Protein AF-A0A0K3B1D4-F1 (afdb_monomer)

Mean predicted aligned error: 7.02 Å

Radius of gyration: 18.58 Å; Cα contacts (8 Å, |Δi|>4): 122; chains: 1; bounding box: 44×36×49 Å

Solvent-accessible surface area (backbone atoms only — not comparable to full-atom values): 9638 Å² total; per-residue (Å²): 133,93,48,69,59,58,52,16,60,76,68,74,45,61,50,68,54,55,41,68,77,38,60,49,76,65,48,42,50,53,52,51,51,46,62,66,61,44,79,72,84,82,57,73,97,58,68,62,86,71,55,67,65,56,17,35,46,52,46,45,51,49,44,48,65,69,54,52,69,75,24,68,67,49,54,50,48,76,72,63,54,87,86,46,70,70,57,52,49,46,49,52,55,32,44,55,55,48,24,56,50,52,33,50,47,54,68,48,70,86,52,67,77,66,37,68,60,53,43,52,54,39,37,54,49,50,52,49,51,54,52,48,49,39,31,36,79,72,63,66,76,35,52,71,67,55,43,45,51,53,52,33,54,49,52,47,44,42,62,73,59,44,46,59,56,60,73,74,106

pLDDT: mean 83.75, std 11.16, range [52.75, 97.88]

Foldseek 3Di:
DDDLCNVCVVVVHDSVVCCVVQVDPVSVVLVVLLVLLADDPPDDPDQPPDDLLVLLLVVLVCCCVPPLVPCPVVLCVVVPPPPDPSSVVSNVVRLLVVLCVVCVSSVNNPVPQPVVVSSVLSSVLVVVLSVLSCCDPPVVVDDPVRSSVVSSVVVCCCVPPVVVVVSVD

Sequence (169 aa):
MVSTTDIAQEAGVARGLINHYFGTKRDLYLEVVRRMVTIPSSAPQALPPGTLEERIDASVSWFLDRVLRHSKTWLVAVGGVGHDADVERILAEADEHAADRVLEFVGLTEVHEHREQLRAMVRAYAAMVKAAGREWVMGNHLSRDQVHLLLSHTLLTLVRDTFPQVRAR

Nearest PDB structures (foldseek):
  6o6o-assembly1_B  TM=6.755E-01  e=5.725E-03  Mycobacterium tuberculosis
  5aqc-assembly1_B  TM=6.730E-01  e=1.088E-02  Mycobacterium tuberculosis H37Rv
  6ho0-assembly1_A-2  TM=6.581E-01  e=7.853E-02  Mycobacterium tuberculosis H37Rv
  3bqy-assembly1_A-2  TM=5.657E-01  e=4.651E-01  Streptomyces coelicolor A3(2)
  7sss-assembly1_D  TM=5.690E-01  e=5.394E-01  Homo sapiens

Structure (mmCIF, N/CA/C/O backbone):
data_AF-A0A0K3B1D4-F1
#
_entry.id   AF-A0A0K3B1D4-F1
#
loop_
_atom_site.group_PDB
_atom_site.id
_atom_site.type_symbol
_atom_site.label_atom_id
_atom_site.label_alt_id
_atom_site.label_comp_id
_atom_site.label_asym_id
_atom_site.label_entity_id
_atom_site.label_seq_id
_atom_site.pdbx_PDB_ins_code
_atom_site.Cartn_x
_atom_site.Cartn_y
_atom_site.Cartn_z
_atom_site.occupancy
_atom_site.B_iso_or_equiv
_atom_site.auth_seq_id
_atom_site.auth_comp_id
_atom_site.auth_asym_id
_atom_site.auth_atom_id
_atom_site.pdbx_PDB_model_num
ATOM 1 N N . MET A 1 1 ? 9.221 8.382 -28.973 1.00 55.91 1 MET A N 1
ATOM 2 C CA . MET A 1 1 ? 9.118 6.935 -28.678 1.00 55.91 1 MET A CA 1
ATOM 3 C C . MET A 1 1 ? 10.529 6.451 -28.392 1.00 55.91 1 MET A C 1
ATOM 5 O O . MET A 1 1 ? 11.368 6.641 -29.254 1.00 55.91 1 MET A O 1
ATOM 9 N N . VAL A 1 2 ? 10.810 5.922 -27.200 1.00 75.06 2 VAL A N 1
ATOM 10 C CA . VAL A 1 2 ? 12.178 5.521 -26.815 1.00 75.06 2 VAL A CA 1
ATOM 11 C C . VAL A 1 2 ? 12.528 4.172 -27.466 1.00 75.06 2 VAL A C 1
ATOM 13 O O . VAL A 1 2 ? 11.714 3.237 -27.425 1.00 75.06 2 VAL A O 1
ATOM 16 N N . SER A 1 3 ? 13.692 4.067 -28.116 1.00 82.19 3 SER A N 1
ATOM 17 C CA . SER A 1 3 ? 14.212 2.839 -28.739 1.00 82.19 3 SER A CA 1
ATOM 18 C C . SER A 1 3 ? 15.176 2.088 -27.806 1.00 82.19 3 SER A C 1
ATOM 20 O O . SER A 1 3 ? 15.771 2.680 -26.912 1.00 82.19 3 SER A O 1
ATOM 22 N N . THR A 1 4 ? 15.384 0.778 -28.007 1.00 81.25 4 THR A N 1
ATOM 23 C CA . THR A 1 4 ? 16.407 0.026 -27.242 1.00 81.25 4 THR A CA 1
ATOM 24 C C . THR A 1 4 ? 17.832 0.484 -27.555 1.00 81.25 4 THR A C 1
ATOM 26 O O . THR A 1 4 ? 18.737 0.237 -26.765 1.00 81.25 4 THR A O 1
ATOM 29 N N . THR A 1 5 ? 18.034 1.166 -28.687 1.00 81.94 5 THR A N 1
ATOM 30 C CA . THR A 1 5 ? 19.318 1.792 -29.033 1.00 81.94 5 THR A CA 1
ATOM 31 C C . THR A 1 5 ? 19.538 3.038 -28.185 1.00 81.94 5 THR A C 1
ATOM 33 O O . THR A 1 5 ? 20.611 3.185 -27.616 1.00 81.94 5 THR A O 1
ATOM 36 N N . ASP A 1 6 ? 18.502 3.865 -28.023 1.00 85.00 6 ASP A N 1
ATOM 37 C CA . ASP A 1 6 ? 18.548 5.083 -27.203 1.00 85.00 6 ASP A CA 1
ATOM 38 C C . ASP A 1 6 ? 18.819 4.719 -25.737 1.00 85.00 6 ASP A C 1
ATOM 40 O O . ASP A 1 6 ? 19.662 5.327 -25.089 1.00 85.00 6 ASP A O 1
ATOM 44 N N . ILE A 1 7 ? 18.161 3.664 -25.234 1.00 83.31 7 ILE A N 1
ATOM 45 C CA . ILE A 1 7 ? 18.375 3.152 -23.870 1.00 83.31 7 ILE A CA 1
ATOM 46 C C . ILE A 1 7 ? 19.809 2.649 -23.689 1.00 83.31 7 ILE A C 1
ATOM 48 O O . ILE A 1 7 ? 20.427 2.934 -22.670 1.00 83.31 7 ILE A O 1
ATOM 52 N N . ALA A 1 8 ? 20.349 1.904 -24.658 1.00 85.44 8 ALA A N 1
ATOM 53 C CA . ALA A 1 8 ? 21.715 1.392 -24.583 1.00 85.44 8 ALA A CA 1
ATOM 54 C C . ALA A 1 8 ? 22.751 2.528 -24.593 1.00 85.44 8 ALA A C 1
ATOM 56 O O . ALA A 1 8 ? 23.703 2.496 -23.817 1.00 85.44 8 ALA A O 1
ATOM 57 N N . GLN A 1 9 ? 22.528 3.543 -25.432 1.00 87.06 9 GLN A N 1
ATOM 58 C CA . GLN A 1 9 ? 23.372 4.730 -25.512 1.00 87.06 9 GLN A CA 1
ATOM 59 C C . GLN A 1 9 ? 23.362 5.516 -24.196 1.00 87.06 9 GLN A C 1
ATOM 61 O O . GLN A 1 9 ? 24.431 5.834 -23.683 1.00 87.06 9 GLN A O 1
ATOM 66 N N . GLU A 1 10 ? 22.183 5.768 -23.624 1.00 88.88 10 GLU A N 1
ATOM 67 C CA . GLU A 1 10 ? 22.041 6.467 -22.339 1.00 88.88 10 GLU A CA 1
ATOM 68 C C . GLU A 1 10 ? 22.658 5.668 -21.179 1.00 88.88 10 GLU A C 1
ATOM 70 O O . GLU A 1 10 ? 23.305 6.225 -20.298 1.00 88.88 10 GLU A O 1
ATOM 75 N N . ALA A 1 11 ? 22.511 4.341 -21.197 1.00 85.44 11 ALA A N 1
ATOM 76 C CA . ALA A 1 11 ? 23.096 3.452 -20.197 1.00 85.44 11 ALA A CA 1
ATOM 77 C C . ALA A 1 11 ? 24.610 3.215 -20.385 1.00 85.44 11 ALA A C 1
ATOM 79 O O . ALA A 1 11 ? 25.223 2.550 -19.551 1.00 85.44 11 ALA A O 1
ATOM 80 N N . GLY A 1 12 ? 25.218 3.714 -21.469 1.00 87.62 12 GLY A N 1
ATOM 81 C CA . GLY A 1 12 ? 26.637 3.511 -21.772 1.00 87.62 12 GLY A CA 1
ATOM 82 C C . GLY A 1 12 ? 27.009 2.057 -22.086 1.00 87.62 12 GLY A C 1
ATOM 83 O O . GLY A 1 12 ? 28.150 1.652 -21.868 1.00 87.62 12 GLY A O 1
ATOM 84 N N . VAL A 1 13 ? 26.060 1.255 -22.581 1.00 88.88 13 VAL A N 1
ATOM 85 C CA . VAL A 1 13 ? 26.247 -0.176 -22.876 1.00 88.88 13 VAL A CA 1
ATOM 86 C C . VAL A 1 13 ? 26.007 -0.499 -24.350 1.00 88.88 13 VAL A C 1
ATOM 88 O O . VAL A 1 13 ? 25.349 0.232 -25.087 1.00 88.88 13 VAL A O 1
ATOM 91 N N . ALA A 1 14 ? 26.509 -1.650 -24.801 1.00 88.88 14 ALA A N 1
ATOM 92 C CA . ALA A 1 14 ? 26.203 -2.149 -26.137 1.00 88.88 14 ALA A CA 1
ATOM 93 C C . ALA A 1 14 ? 24.722 -2.553 -26.248 1.00 88.88 14 ALA A C 1
ATOM 95 O O . ALA A 1 14 ? 24.184 -3.225 -25.369 1.00 88.88 14 ALA A O 1
ATOM 96 N N . ARG A 1 15 ? 24.073 -2.250 -27.381 1.00 81.88 15 ARG A N 1
ATOM 97 C CA . ARG A 1 15 ? 22.670 -2.637 -27.643 1.00 81.88 15 ARG A CA 1
ATOM 98 C C . ARG A 1 15 ? 22.414 -4.138 -27.470 1.00 81.88 15 ARG A C 1
ATOM 100 O O . ARG A 1 15 ? 21.357 -4.523 -26.977 1.00 81.88 15 ARG A O 1
ATOM 107 N N . GLY A 1 16 ? 23.376 -4.982 -27.855 1.00 85.62 16 GLY A N 1
ATOM 108 C CA . GLY A 1 16 ? 23.278 -6.436 -27.687 1.00 85.62 16 GLY A CA 1
ATOM 109 C C . GLY A 1 16 ? 23.096 -6.865 -26.228 1.00 85.62 16 GLY A C 1
ATOM 110 O O . GLY A 1 16 ? 22.449 -7.874 -25.972 1.00 85.62 16 GLY A O 1
ATOM 111 N N . LEU A 1 17 ? 23.583 -6.061 -25.278 1.00 87.19 17 LEU A N 1
ATOM 112 C CA . LEU A 1 17 ? 23.471 -6.324 -23.849 1.00 87.19 17 LEU A CA 1
ATOM 113 C C . LEU A 1 17 ? 22.032 -6.134 -23.340 1.00 87.19 17 LEU A C 1
ATOM 115 O O . LEU A 1 17 ? 21.563 -6.921 -22.527 1.00 87.19 17 LEU A O 1
ATOM 119 N N . ILE A 1 18 ? 21.292 -5.158 -23.880 1.00 85.19 18 ILE A N 1
ATOM 120 C CA . ILE A 1 18 ? 19.867 -4.974 -23.559 1.00 85.19 18 ILE A CA 1
ATOM 121 C C . ILE A 1 18 ? 19.062 -6.209 -23.978 1.00 85.19 18 ILE A C 1
ATOM 123 O O . ILE A 1 18 ? 18.293 -6.742 -23.184 1.00 85.19 18 ILE A O 1
ATOM 127 N N . ASN A 1 19 ? 19.283 -6.710 -25.197 1.00 84.75 19 ASN A N 1
ATOM 128 C CA . ASN A 1 19 ? 18.612 -7.923 -25.674 1.00 84.75 19 ASN A CA 1
ATOM 129 C C . ASN A 1 19 ? 19.052 -9.173 -24.896 1.00 84.75 19 ASN A C 1
ATOM 131 O O . ASN A 1 19 ? 18.262 -10.095 -24.735 1.00 84.75 19 ASN A O 1
ATOM 135 N N . HIS A 1 20 ? 20.296 -9.215 -24.412 1.00 87.94 20 HIS A N 1
ATOM 136 C CA . HIS A 1 20 ? 20.788 -10.322 -23.594 1.00 87.94 20 HIS A CA 1
ATOM 137 C C . HIS A 1 20 ? 20.082 -10.400 -22.232 1.00 87.94 20 HIS A C 1
ATOM 139 O O . HIS A 1 20 ? 19.684 -11.487 -21.827 1.00 87.94 20 HIS A O 1
ATOM 145 N N . TYR A 1 21 ? 19.902 -9.266 -21.545 1.00 87.19 21 TYR A N 1
ATOM 146 C CA . TYR A 1 21 ? 19.275 -9.239 -20.217 1.00 87.19 21 TYR A CA 1
ATOM 147 C C . TYR A 1 21 ? 17.752 -9.292 -20.254 1.00 87.19 21 TYR A C 1
ATOM 149 O O . TYR A 1 21 ? 17.142 -9.912 -19.389 1.00 87.19 21 TYR A O 1
ATOM 157 N N . PHE A 1 22 ? 17.143 -8.621 -21.227 1.00 88.56 22 PHE A N 1
ATOM 158 C CA . PHE A 1 22 ? 15.697 -8.432 -21.246 1.00 88.56 22 PHE A CA 1
ATOM 159 C C . PHE A 1 22 ? 15.012 -9.200 -22.369 1.00 88.56 22 PHE A C 1
ATOM 161 O O . PHE A 1 22 ? 13.802 -9.305 -22.351 1.00 88.56 22 PHE A O 1
ATOM 168 N N . GLY A 1 23 ? 15.729 -9.749 -23.350 1.00 88.12 23 GLY A N 1
ATOM 169 C CA . GLY A 1 23 ? 15.099 -10.388 -24.503 1.00 88.12 23 GLY A CA 1
ATOM 170 C C . GLY A 1 23 ? 14.484 -9.350 -25.441 1.00 88.12 23 GLY A C 1
ATOM 171 O O . GLY A 1 23 ? 15.180 -8.779 -26.285 1.00 88.12 23 GLY A O 1
ATOM 172 N N . THR A 1 24 ? 13.177 -9.102 -25.320 1.00 88.38 24 THR A N 1
ATOM 173 C CA . THR A 1 24 ? 12.442 -8.191 -26.210 1.00 88.38 24 THR A CA 1
ATOM 174 C C . THR A 1 24 ? 12.208 -6.802 -25.605 1.00 88.38 24 THR A C 1
ATOM 176 O O . THR A 1 24 ? 12.316 -6.569 -24.403 1.00 88.38 24 THR A O 1
ATOM 179 N N . LYS A 1 25 ? 11.811 -5.835 -26.449 1.00 84.38 25 LYS A N 1
ATOM 180 C CA . LYS A 1 25 ? 11.360 -4.512 -25.975 1.00 84.38 25 LYS A CA 1
ATOM 181 C C . LYS A 1 25 ? 10.125 -4.618 -25.066 1.00 84.38 25 LYS A C 1
ATOM 183 O O . LYS A 1 25 ? 9.972 -3.783 -24.178 1.00 84.38 25 LYS A O 1
ATOM 188 N N . ARG A 1 26 ? 9.250 -5.610 -25.298 1.00 88.06 26 ARG A N 1
ATOM 189 C CA . ARG A 1 26 ? 8.068 -5.857 -24.458 1.00 88.06 26 ARG A CA 1
ATOM 190 C C . ARG A 1 26 ? 8.490 -6.333 -23.073 1.00 88.06 26 ARG A C 1
ATOM 192 O O . ARG A 1 26 ? 8.019 -5.777 -22.093 1.00 88.06 26 ARG A O 1
ATOM 199 N N . ASP A 1 27 ? 9.422 -7.271 -22.996 1.00 89.50 27 ASP A N 1
ATOM 200 C CA . ASP A 1 27 ? 9.941 -7.780 -21.723 1.00 89.50 27 ASP A CA 1
ATOM 201 C C . ASP A 1 27 ? 10.643 -6.675 -20.921 1.00 89.50 27 ASP A C 1
ATOM 203 O O . ASP A 1 27 ? 10.355 -6.490 -19.743 1.00 89.50 27 ASP A O 1
ATOM 207 N N . LEU A 1 28 ? 11.467 -5.846 -21.579 1.00 88.25 28 LEU A N 1
ATOM 208 C CA . LEU A 1 28 ? 12.048 -4.652 -20.953 1.00 88.25 28 LEU A CA 1
ATOM 209 C C . LEU A 1 28 ? 10.965 -3.702 -20.415 1.00 88.25 28 LEU A C 1
ATOM 211 O O . LEU A 1 28 ? 11.095 -3.180 -19.310 1.00 88.25 28 LEU A O 1
ATOM 215 N N . TYR A 1 29 ? 9.892 -3.472 -21.176 1.00 85.12 29 TYR A N 1
ATOM 216 C CA . TYR A 1 29 ? 8.759 -2.668 -20.715 1.00 85.12 29 TYR A CA 1
ATOM 217 C C . TYR A 1 29 ? 8.101 -3.276 -19.467 1.00 85.12 29 TYR A C 1
ATOM 219 O O . TYR A 1 29 ? 7.877 -2.554 -18.496 1.00 85.12 29 TYR A O 1
ATOM 227 N N . LEU A 1 30 ? 7.850 -4.587 -19.456 1.00 88.94 30 LEU A N 1
ATOM 228 C CA . LEU A 1 30 ? 7.264 -5.284 -18.310 1.00 88.94 30 LEU A CA 1
ATOM 229 C C . LEU A 1 30 ? 8.177 -5.230 -17.072 1.00 88.94 30 LEU A C 1
ATOM 231 O O . LEU A 1 30 ? 7.680 -4.994 -15.972 1.00 88.94 30 LEU A O 1
ATOM 235 N N . GLU A 1 31 ? 9.500 -5.351 -17.229 1.00 89.75 31 GLU A N 1
ATOM 236 C CA . GLU A 1 31 ? 10.453 -5.179 -16.120 1.00 89.75 31 GLU A C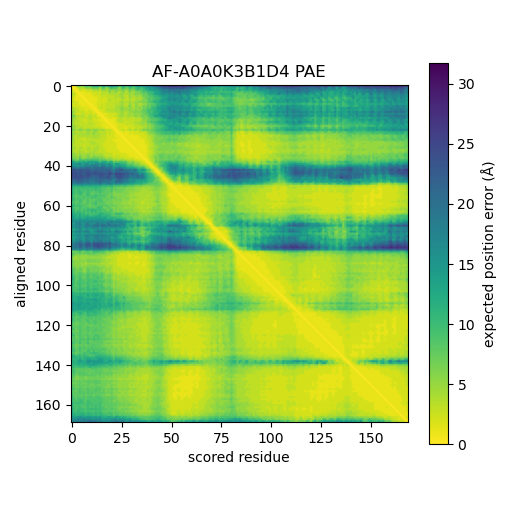A 1
ATOM 237 C C . GLU A 1 31 ? 10.448 -3.753 -15.559 1.00 89.75 31 GLU A C 1
ATOM 239 O O . GLU A 1 31 ? 10.470 -3.558 -14.340 1.00 89.75 31 GLU A O 1
ATOM 244 N N . VAL A 1 32 ? 10.370 -2.740 -16.427 1.00 85.12 32 VAL A N 1
ATOM 245 C CA . VAL A 1 32 ? 10.251 -1.338 -15.999 1.00 85.12 32 VAL A CA 1
ATOM 246 C C . VAL A 1 32 ? 8.959 -1.131 -15.214 1.00 85.12 32 VAL A C 1
ATOM 248 O O . VAL A 1 32 ? 8.996 -0.552 -14.128 1.00 85.12 32 VAL A O 1
ATOM 251 N N . VAL A 1 33 ? 7.830 -1.648 -15.712 1.00 83.25 33 VAL A N 1
ATOM 252 C CA . VAL A 1 33 ? 6.546 -1.588 -15.002 1.00 83.25 33 VAL A CA 1
ATOM 253 C C . VAL A 1 33 ? 6.657 -2.276 -13.644 1.00 83.25 33 VAL A C 1
ATOM 255 O O . VAL A 1 33 ? 6.340 -1.650 -12.632 1.00 83.25 33 VAL A O 1
ATOM 258 N N . ARG A 1 34 ? 7.186 -3.507 -13.583 1.00 87.12 34 ARG A N 1
ATOM 259 C CA . ARG A 1 34 ? 7.378 -4.247 -12.326 1.00 87.12 34 ARG A CA 1
ATOM 260 C C . ARG A 1 34 ? 8.219 -3.455 -11.333 1.00 87.12 34 ARG A C 1
ATOM 262 O O . ARG A 1 34 ? 7.841 -3.330 -10.166 1.00 87.12 34 ARG A O 1
ATOM 269 N N . ARG A 1 35 ? 9.326 -2.863 -11.785 1.00 83.62 35 ARG A N 1
ATOM 270 C CA . ARG A 1 35 ? 10.194 -2.030 -10.945 1.00 83.62 35 ARG A CA 1
ATOM 271 C C . ARG A 1 35 ? 9.478 -0.789 -10.421 1.00 83.62 35 ARG A C 1
ATOM 273 O O . ARG A 1 35 ? 9.717 -0.410 -9.279 1.00 83.62 35 ARG A O 1
ATOM 280 N N . MET A 1 36 ? 8.619 -0.171 -11.230 1.00 77.75 36 MET A N 1
ATOM 281 C CA . MET A 1 36 ? 7.852 1.010 -10.833 1.00 77.75 36 MET A CA 1
ATOM 282 C C . MET A 1 36 ? 6.770 0.693 -9.800 1.00 77.75 36 MET A C 1
ATOM 284 O O . MET A 1 36 ? 6.503 1.534 -8.947 1.00 77.75 36 MET A O 1
ATOM 288 N N . VAL A 1 37 ? 6.133 -0.481 -9.878 1.00 77.19 37 VAL A N 1
ATOM 289 C CA . VAL A 1 37 ? 4.994 -0.826 -9.006 1.00 77.19 37 VAL A CA 1
ATOM 290 C C . VAL A 1 37 ? 5.389 -1.577 -7.738 1.00 77.19 37 VAL A C 1
ATOM 292 O O . VAL A 1 37 ? 4.608 -1.631 -6.792 1.00 77.19 37 VAL A O 1
ATOM 295 N N . THR A 1 38 ? 6.603 -2.122 -7.686 1.00 77.94 38 THR A N 1
ATOM 296 C CA . THR A 1 38 ? 7.108 -2.825 -6.505 1.00 77.94 38 THR A CA 1
ATOM 297 C C . THR A 1 38 ? 7.517 -1.828 -5.424 1.00 77.94 38 THR A C 1
ATOM 299 O O . THR A 1 38 ? 8.431 -1.026 -5.620 1.00 77.94 38 THR A O 1
ATOM 302 N N . ILE A 1 39 ? 6.892 -1.918 -4.247 1.00 70.31 39 ILE A N 1
ATOM 303 C CA . ILE A 1 39 ? 7.272 -1.104 -3.086 1.00 70.31 39 ILE A CA 1
ATOM 304 C C . ILE A 1 39 ? 8.717 -1.459 -2.677 1.00 70.31 39 ILE A C 1
ATOM 306 O O . ILE A 1 39 ? 8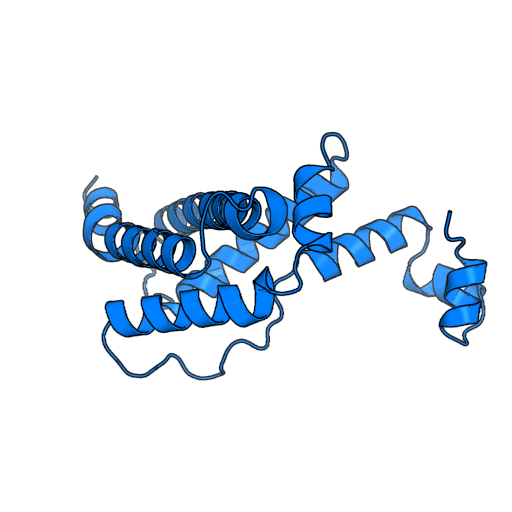.992 -2.627 -2.365 1.00 70.31 39 ILE A O 1
ATOM 310 N N . PRO A 1 40 ? 9.654 -0.488 -2.642 1.00 65.50 40 PRO A N 1
ATOM 311 C CA . PRO A 1 40 ? 11.032 -0.739 -2.234 1.00 65.50 40 PRO A CA 1
ATOM 312 C C . PRO A 1 40 ? 11.102 -1.392 -0.851 1.00 65.50 40 PRO A C 1
ATOM 314 O O . PRO A 1 40 ? 10.382 -1.002 0.065 1.00 65.50 40 PRO A O 1
ATOM 317 N N . SER A 1 41 ? 12.007 -2.357 -0.683 1.00 59.44 41 SER A N 1
ATOM 318 C CA . SER A 1 41 ? 12.282 -3.021 0.602 1.00 59.44 41 SER A CA 1
ATOM 319 C C . SER A 1 41 ? 12.899 -2.106 1.659 1.00 59.44 41 SER A C 1
ATOM 321 O O . SER A 1 41 ? 13.067 -2.528 2.794 1.00 59.44 41 SER A O 1
ATOM 323 N N . SER A 1 42 ? 13.208 -0.850 1.324 1.00 56.41 42 SER A N 1
ATOM 324 C CA . SER A 1 42 ? 13.793 0.148 2.228 1.00 56.41 42 SER A CA 1
ATOM 325 C C . SER A 1 42 ? 12.803 0.702 3.267 1.00 56.41 42 SER A C 1
ATOM 327 O O . SER A 1 42 ? 12.873 1.879 3.625 1.00 56.41 42 SER A O 1
ATOM 329 N N . ALA A 1 43 ? 11.859 -0.126 3.708 1.00 53.50 43 ALA A N 1
ATOM 330 C CA . ALA A 1 43 ? 11.100 0.051 4.933 1.00 53.50 43 ALA A CA 1
ATOM 331 C C . ALA A 1 43 ? 12.053 0.388 6.100 1.00 53.50 43 ALA A C 1
ATOM 333 O O . ALA A 1 43 ? 13.166 -0.150 6.127 1.00 53.50 43 ALA A O 1
ATOM 334 N N . PRO A 1 44 ? 11.688 1.260 7.058 1.00 53.53 44 PRO A N 1
ATOM 335 C CA . PRO A 1 44 ? 12.443 1.365 8.302 1.00 53.53 44 PRO A CA 1
ATOM 336 C C . PRO A 1 44 ? 12.602 -0.035 8.913 1.00 53.53 44 PRO A C 1
ATOM 338 O O . PRO A 1 44 ? 11.617 -0.711 9.181 1.00 53.53 44 PRO A O 1
ATOM 341 N N . GLN A 1 45 ? 13.853 -0.465 9.107 1.00 53.62 45 GLN A N 1
ATOM 342 C CA . GLN A 1 45 ? 14.241 -1.803 9.593 1.00 53.62 45 GLN A CA 1
ATOM 343 C C . GLN A 1 45 ? 13.713 -2.136 11.000 1.00 53.62 45 GLN A C 1
ATOM 345 O O . GLN A 1 45 ? 13.920 -3.241 11.492 1.00 53.62 45 GLN A O 1
ATOM 350 N N . ALA A 1 46 ? 13.045 -1.190 11.656 1.00 56.62 46 ALA A N 1
ATOM 351 C CA . ALA A 1 46 ? 12.392 -1.382 12.931 1.00 56.62 46 ALA A CA 1
ATOM 352 C C . ALA A 1 46 ? 10.964 -0.845 12.839 1.00 56.62 46 ALA A C 1
ATOM 354 O O . ALA A 1 46 ? 10.747 0.304 12.441 1.00 56.62 46 ALA A O 1
ATOM 355 N N . LEU A 1 47 ? 10.006 -1.677 13.250 1.00 61.06 47 LEU A N 1
ATOM 356 C CA . LEU A 1 47 ? 8.670 -1.212 13.594 1.00 61.06 47 LEU A CA 1
ATOM 357 C C . LEU A 1 47 ? 8.813 -0.062 14.596 1.00 61.06 47 LEU A C 1
ATOM 359 O O . LEU A 1 47 ? 9.565 -0.225 15.564 1.00 61.06 47 LEU A O 1
ATOM 363 N N . PRO A 1 48 ? 8.127 1.077 14.398 1.00 63.12 48 PRO A N 1
ATOM 364 C CA . PRO A 1 48 ? 8.093 2.119 15.410 1.00 63.12 48 PRO A CA 1
ATOM 365 C C . PRO A 1 48 ? 7.687 1.478 16.747 1.00 63.12 48 PRO A C 1
ATOM 367 O O . PRO A 1 48 ? 6.672 0.771 16.791 1.00 63.12 48 PRO A O 1
ATOM 370 N N . PRO A 1 49 ? 8.477 1.628 17.825 1.00 69.06 49 PRO A N 1
ATOM 371 C CA . PRO A 1 49 ? 8.022 1.204 19.139 1.00 69.06 49 PRO A CA 1
ATOM 372 C C . PRO A 1 49 ? 6.758 2.002 19.470 1.00 69.06 49 PRO A C 1
ATOM 374 O O . PRO A 1 49 ? 6.697 3.193 19.175 1.00 69.06 49 PRO A O 1
ATOM 377 N N . GLY A 1 50 ? 5.749 1.346 20.043 1.00 82.50 50 GLY A N 1
ATOM 378 C CA . GLY A 1 50 ? 4.476 2.004 20.323 1.00 82.50 50 GLY A CA 1
ATOM 379 C C . GLY A 1 50 ? 3.251 1.114 20.172 1.00 82.50 50 GLY A C 1
ATOM 380 O O . GLY A 1 50 ? 3.360 -0.084 19.863 1.00 82.50 50 GLY A O 1
ATOM 381 N N . THR A 1 51 ? 2.095 1.731 20.402 1.00 89.69 51 THR A N 1
ATOM 382 C CA . THR A 1 51 ? 0.760 1.156 20.218 1.00 89.69 51 THR A CA 1
ATOM 383 C C . THR A 1 51 ? 0.477 0.853 18.744 1.00 89.69 51 THR A C 1
ATOM 385 O O . THR A 1 51 ? 1.217 1.252 17.841 1.00 89.69 51 THR A O 1
ATOM 388 N N . LEU A 1 52 ? -0.606 0.117 18.478 1.00 88.62 52 LEU A N 1
ATOM 389 C CA . LEU A 1 52 ? -1.048 -0.157 17.109 1.00 88.62 52 LEU A CA 1
ATOM 390 C C . LEU A 1 52 ? -1.327 1.149 16.348 1.00 88.62 52 LEU A C 1
ATOM 392 O O . LEU A 1 52 ? -0.948 1.281 15.187 1.00 88.62 52 LEU A O 1
ATOM 396 N N . GLU A 1 53 ? -1.951 2.115 17.017 1.00 91.69 53 GLU A N 1
ATOM 397 C CA . GLU A 1 53 ? -2.261 3.443 16.497 1.00 91.69 53 GLU A CA 1
ATOM 398 C C . GLU A 1 53 ? -0.995 4.189 16.064 1.00 91.69 53 GLU A C 1
ATOM 400 O O . GLU A 1 53 ? -0.930 4.676 14.937 1.00 91.69 53 GLU A O 1
ATOM 405 N N . GLU A 1 54 ? 0.032 4.221 16.918 1.00 90.31 54 GLU A N 1
ATOM 406 C CA . GLU A 1 54 ? 1.310 4.888 16.631 1.00 90.31 54 GLU A CA 1
ATOM 407 C C . GLU A 1 54 ? 2.040 4.233 15.450 1.00 90.31 54 GLU A C 1
ATOM 409 O O . GLU A 1 54 ? 2.584 4.918 14.581 1.00 90.31 54 GLU A O 1
ATOM 414 N N . ARG A 1 55 ?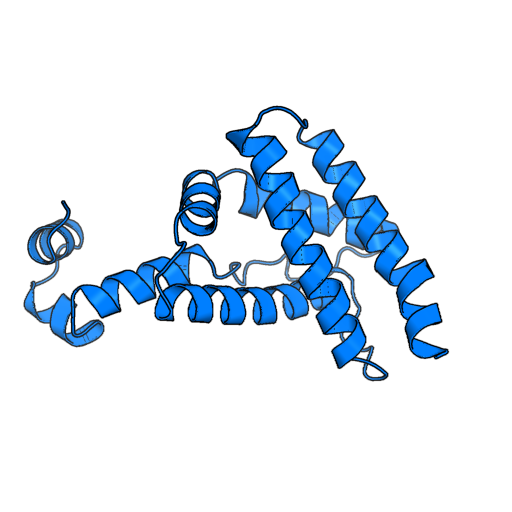 2.009 2.897 15.367 1.00 88.50 55 ARG A N 1
ATOM 415 C CA . ARG A 1 55 ? 2.598 2.156 14.240 1.00 88.50 55 ARG A CA 1
ATOM 416 C C . ARG A 1 55 ? 1.875 2.443 12.933 1.00 88.50 55 ARG A C 1
ATOM 418 O O . ARG A 1 55 ? 2.532 2.653 11.914 1.00 88.50 55 ARG A O 1
ATOM 425 N N . ILE A 1 56 ? 0.543 2.454 12.949 1.00 92.12 56 ILE A N 1
ATOM 426 C CA . ILE A 1 56 ? -0.280 2.763 11.774 1.00 92.12 56 ILE A CA 1
ATOM 427 C C . ILE A 1 56 ? -0.023 4.197 11.308 1.00 92.12 56 ILE A C 1
ATOM 429 O O . ILE A 1 56 ? 0.234 4.406 10.122 1.00 92.12 56 ILE A O 1
ATOM 433 N N . ASP A 1 57 ? -0.039 5.161 12.228 1.00 92.06 57 ASP A N 1
ATOM 434 C CA . ASP A 1 57 ? 0.213 6.574 11.943 1.00 92.06 57 ASP A CA 1
ATOM 435 C C . ASP A 1 57 ? 1.560 6.779 11.237 1.00 92.06 57 ASP A C 1
ATOM 437 O O . ASP A 1 57 ? 1.621 7.331 10.129 1.00 92.06 57 ASP A O 1
ATOM 441 N N . ALA A 1 58 ? 2.627 6.239 11.832 1.00 88.69 58 ALA A N 1
ATOM 442 C CA . ALA A 1 58 ? 3.981 6.332 11.306 1.00 88.69 58 ALA A CA 1
ATOM 443 C C . ALA A 1 58 ? 4.128 5.619 9.953 1.00 88.69 58 ALA A C 1
ATOM 445 O O . ALA A 1 58 ? 4.774 6.144 9.042 1.00 88.69 58 ALA A O 1
ATOM 446 N N . SER A 1 59 ? 3.499 4.452 9.791 1.00 86.75 59 SER A N 1
ATOM 447 C CA . SER A 1 59 ? 3.552 3.671 8.549 1.00 86.75 59 SER A CA 1
ATOM 448 C C . SER A 1 59 ? 2.851 4.385 7.396 1.00 86.75 59 SER A C 1
ATOM 450 O O . SER A 1 59 ? 3.397 4.470 6.294 1.00 86.75 59 SER A O 1
ATOM 452 N N . VAL A 1 60 ? 1.664 4.948 7.646 1.00 91.06 60 VAL A N 1
ATOM 453 C CA . VAL A 1 60 ? 0.928 5.737 6.650 1.00 91.06 60 VAL A CA 1
ATOM 454 C C . VAL A 1 60 ? 1.710 7.002 6.306 1.00 91.06 60 VAL A C 1
ATOM 456 O O . VAL A 1 60 ? 1.909 7.285 5.126 1.00 91.06 60 VAL A O 1
ATOM 459 N N . SER A 1 61 ? 2.220 7.726 7.305 1.00 90.25 61 SER A N 1
ATOM 460 C CA . SER A 1 61 ? 3.039 8.927 7.098 1.00 90.25 61 SER A CA 1
ATOM 461 C C . SER A 1 61 ? 4.259 8.636 6.213 1.00 90.25 61 SER A C 1
ATOM 463 O O . SER A 1 61 ? 4.454 9.285 5.182 1.00 90.25 61 SER A O 1
ATOM 465 N N . TRP A 1 62 ? 5.016 7.579 6.534 1.00 85.50 62 TRP A N 1
ATOM 466 C CA . TRP A 1 62 ? 6.156 7.128 5.733 1.00 85.50 62 TRP A CA 1
ATOM 467 C C . TRP A 1 62 ? 5.753 6.780 4.298 1.00 85.50 62 TRP A C 1
ATOM 469 O O . TRP A 1 62 ? 6.421 7.204 3.353 1.00 85.50 62 TRP A O 1
ATOM 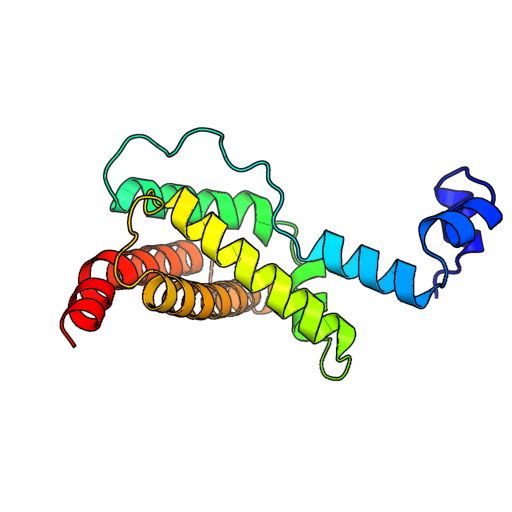479 N N . PHE A 1 63 ? 4.652 6.046 4.111 1.00 82.69 63 PHE A N 1
ATOM 480 C CA . PHE A 1 63 ? 4.178 5.657 2.784 1.00 82.69 63 PHE A CA 1
ATOM 481 C C . PHE A 1 63 ? 3.815 6.880 1.932 1.00 82.69 63 PHE A C 1
ATOM 483 O O . PHE A 1 63 ? 4.248 6.989 0.781 1.00 82.69 63 PHE A O 1
ATOM 490 N N . LEU A 1 64 ? 3.084 7.843 2.500 1.00 86.44 64 LEU A N 1
ATOM 491 C CA . LEU A 1 64 ? 2.741 9.083 1.803 1.00 86.44 64 LEU A CA 1
ATOM 492 C C . LEU A 1 64 ? 3.995 9.874 1.413 1.00 86.44 64 LEU A C 1
ATOM 494 O O . LEU A 1 64 ? 4.111 10.352 0.282 1.00 86.44 64 LEU A O 1
ATOM 498 N N . ASP A 1 65 ? 4.960 9.972 2.325 1.00 84.38 65 ASP A N 1
ATOM 499 C CA . ASP A 1 65 ? 6.134 10.817 2.143 1.00 84.38 65 ASP A CA 1
ATOM 500 C C . ASP A 1 65 ? 7.191 10.207 1.222 1.00 84.38 65 ASP A C 1
ATOM 502 O O . ASP A 1 65 ? 7.897 10.954 0.540 1.00 84.38 65 ASP A O 1
ATOM 506 N N . ARG A 1 66 ? 7.311 8.876 1.195 1.00 76.12 66 ARG A N 1
ATOM 507 C CA . ARG A 1 66 ? 8.374 8.157 0.476 1.00 76.12 66 ARG A CA 1
ATOM 508 C C . ARG A 1 66 ? 7.895 7.508 -0.807 1.00 76.12 66 ARG A C 1
ATOM 510 O O . ARG A 1 66 ? 8.645 7.484 -1.778 1.00 76.12 66 ARG A O 1
ATOM 517 N N . VAL A 1 67 ? 6.674 6.981 -0.810 1.00 72.25 67 VAL A N 1
ATOM 518 C CA . VAL A 1 67 ? 6.114 6.284 -1.969 1.00 72.25 67 VAL A CA 1
ATOM 519 C C . VAL A 1 67 ? 5.292 7.259 -2.793 1.00 72.25 67 VAL A C 1
ATOM 521 O O . VAL A 1 67 ? 5.579 7.444 -3.973 1.00 72.25 67 VAL A O 1
ATOM 524 N N . LEU A 1 68 ? 4.326 7.951 -2.181 1.00 73.75 68 LEU A N 1
ATOM 525 C CA . LEU A 1 68 ? 3.381 8.761 -2.951 1.00 73.75 68 LEU A CA 1
ATOM 526 C C . LEU A 1 68 ? 3.909 10.137 -3.381 1.00 73.75 68 LEU A C 1
ATOM 528 O O . LEU A 1 68 ? 3.533 10.608 -4.456 1.00 73.75 68 LEU A O 1
ATOM 532 N N . ARG A 1 69 ? 4.832 10.754 -2.636 1.00 68.31 69 ARG A N 1
ATOM 533 C CA . ARG A 1 69 ? 5.391 12.086 -2.950 1.00 68.31 69 ARG A CA 1
ATOM 534 C C . ARG A 1 69 ? 6.033 12.197 -4.342 1.00 68.31 69 ARG A C 1
ATOM 536 O O . ARG A 1 69 ? 5.971 13.256 -4.960 1.00 68.31 69 ARG A O 1
ATOM 543 N N . HIS A 1 70 ? 6.607 11.110 -4.860 1.00 62.97 70 HIS A N 1
ATOM 544 C CA . HIS A 1 70 ? 7.207 11.049 -6.204 1.00 62.97 70 HIS A CA 1
ATOM 545 C C . HIS A 1 70 ? 6.400 10.178 -7.182 1.00 62.97 70 HIS A C 1
ATOM 547 O O . HIS A 1 70 ? 6.852 9.874 -8.284 1.00 62.97 70 HIS A O 1
ATOM 553 N N . SER A 1 71 ? 5.181 9.792 -6.801 1.00 65.12 71 SER A N 1
ATOM 554 C CA . SER A 1 71 ? 4.396 8.776 -7.502 1.00 65.12 71 SER A CA 1
ATOM 555 C C . SER A 1 71 ? 3.552 9.297 -8.658 1.00 65.12 71 SER A C 1
ATOM 557 O O . SER A 1 71 ? 2.757 8.535 -9.192 1.00 65.12 71 SER A O 1
ATOM 559 N N . LYS A 1 72 ? 3.696 10.555 -9.096 1.00 65.94 72 LYS A N 1
ATOM 560 C CA . LYS A 1 72 ? 2.857 11.087 -10.187 1.00 65.94 72 LYS A CA 1
ATOM 561 C C . LYS A 1 72 ? 2.917 10.185 -11.427 1.00 65.94 72 LYS A C 1
ATOM 563 O O . LYS A 1 72 ? 1.881 9.825 -11.971 1.00 65.94 72 LYS A O 1
ATOM 568 N N . THR A 1 73 ? 4.110 9.722 -11.799 1.00 63.81 73 THR A N 1
ATOM 569 C CA . THR A 1 73 ? 4.310 8.758 -12.894 1.00 63.81 73 THR A CA 1
ATOM 570 C C . THR A 1 73 ? 3.735 7.370 -12.578 1.00 63.81 73 THR A C 1
ATOM 572 O O . THR A 1 73 ? 3.188 6.721 -13.463 1.00 63.81 73 THR A O 1
ATOM 575 N N . TRP A 1 74 ? 3.805 6.920 -11.321 1.00 63.91 74 TRP A N 1
ATOM 576 C CA . TRP A 1 74 ? 3.242 5.641 -10.867 1.00 63.91 74 TRP A CA 1
ATOM 577 C C . TRP A 1 74 ? 1.706 5.642 -10.877 1.00 63.91 74 TRP A C 1
ATOM 579 O O . TRP A 1 74 ? 1.101 4.730 -11.426 1.00 63.91 74 TRP A O 1
ATOM 589 N N . LEU A 1 75 ? 1.065 6.690 -10.356 1.00 67.75 75 LEU A N 1
ATOM 590 C CA . LEU A 1 75 ? -0.390 6.849 -10.359 1.00 67.75 75 LEU A CA 1
ATOM 591 C C . LEU A 1 75 ? -0.944 6.960 -11.785 1.00 67.75 75 LEU A C 1
ATOM 593 O O . LEU A 1 75 ? -2.004 6.399 -12.061 1.00 67.75 75 LEU A O 1
ATOM 597 N N . VAL A 1 76 ? -0.225 7.639 -12.694 1.00 64.19 76 VAL A N 1
ATOM 598 C CA . VAL A 1 76 ? -0.586 7.689 -14.124 1.00 64.19 76 VAL A CA 1
ATOM 599 C C . VAL A 1 76 ? -0.467 6.305 -14.749 1.00 64.19 76 VAL A C 1
ATOM 601 O O . VAL A 1 76 ? -1.387 5.886 -15.445 1.00 64.19 76 VAL A O 1
ATOM 604 N N . ALA A 1 77 ? 0.630 5.587 -14.481 1.00 61.19 77 ALA A N 1
ATOM 605 C CA . ALA A 1 77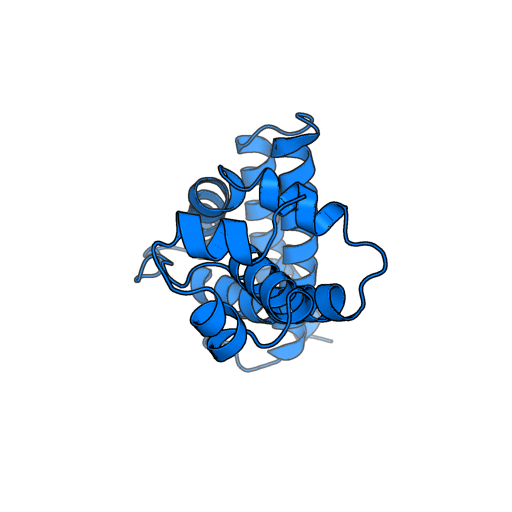 ? 0.817 4.235 -14.988 1.00 61.19 77 ALA A CA 1
ATOM 606 C C . ALA A 1 77 ? -0.334 3.335 -14.525 1.00 61.19 77 ALA A C 1
ATOM 608 O O . ALA A 1 77 ? -1.086 2.863 -15.362 1.00 61.19 77 ALA A O 1
ATOM 609 N N . 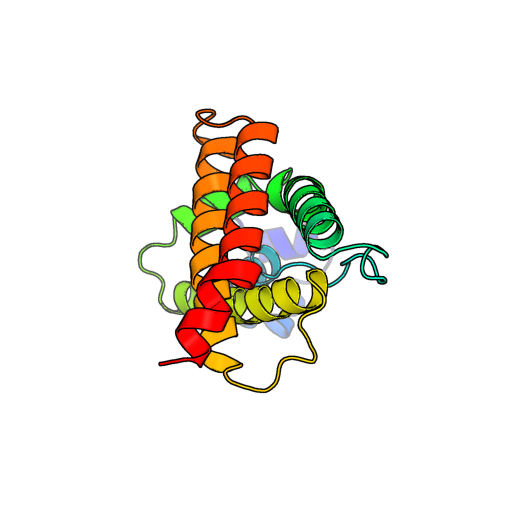VAL A 1 78 ? -0.570 3.203 -13.218 1.00 62.69 78 VAL A N 1
ATOM 610 C CA . VAL A 1 78 ? -1.606 2.320 -12.646 1.00 62.69 78 VAL A CA 1
ATOM 611 C C . VAL A 1 78 ? -3.033 2.704 -13.078 1.00 62.69 78 VAL A C 1
ATOM 613 O O . VAL A 1 78 ? -3.900 1.839 -13.150 1.00 62.69 78 VAL A O 1
ATOM 616 N N . GLY A 1 79 ? -3.305 3.982 -13.366 1.00 60.00 79 GLY A N 1
ATOM 617 C CA . GLY A 1 79 ? -4.612 4.447 -13.849 1.00 60.00 79 GLY A CA 1
ATOM 618 C C . GLY A 1 79 ? -4.846 4.283 -15.357 1.00 60.00 79 GLY A C 1
ATOM 619 O O . GLY A 1 79 ? -5.995 4.314 -15.788 1.00 60.00 79 GLY A O 1
ATOM 620 N N . GLY A 1 80 ? -3.785 4.120 -16.155 1.00 56.53 80 GLY A N 1
ATOM 621 C CA . GLY A 1 80 ? -3.846 4.105 -17.620 1.00 56.53 80 GLY A CA 1
ATOM 622 C C . GLY A 1 80 ? -3.694 2.732 -18.280 1.00 56.53 80 GLY A C 1
ATOM 623 O O . GLY A 1 80 ? -3.849 2.649 -19.495 1.00 56.53 80 GLY A O 1
ATOM 624 N N . VAL A 1 81 ? -3.397 1.660 -17.532 1.00 56.97 81 VAL A N 1
ATOM 625 C CA . VAL A 1 81 ? -3.076 0.344 -18.131 1.00 56.97 81 VAL A CA 1
ATOM 626 C C . VAL A 1 81 ? -4.285 -0.521 -18.506 1.00 56.97 81 VAL A C 1
ATOM 628 O O . VAL A 1 81 ? -4.135 -1.723 -18.716 1.00 56.97 81 VAL A O 1
ATOM 631 N N . GLY A 1 82 ? -5.491 0.041 -18.581 1.00 52.75 82 GLY A N 1
ATOM 632 C CA . GLY A 1 82 ? -6.657 -0.752 -18.965 1.00 52.75 82 GLY A CA 1
ATOM 633 C C . GLY A 1 82 ? -6.407 -1.429 -20.316 1.00 52.75 82 GLY A C 1
ATOM 634 O O . GLY A 1 82 ? -6.321 -0.708 -21.309 1.00 52.75 82 GLY A O 1
ATOM 635 N N . HIS A 1 83 ? -6.320 -2.771 -20.317 1.00 64.81 83 HIS A N 1
ATOM 636 C CA . HIS A 1 83 ? -6.221 -3.729 -21.440 1.00 64.81 83 HIS A CA 1
ATOM 637 C C . HIS A 1 83 ? -4.908 -4.532 -21.632 1.00 64.81 83 HIS A C 1
ATOM 639 O O . HIS A 1 83 ? -4.895 -5.374 -22.531 1.00 64.81 83 HIS A O 1
ATOM 645 N N . ASP A 1 84 ? -3.832 -4.375 -20.843 1.00 84.75 84 ASP A N 1
ATOM 646 C CA . ASP A 1 84 ? -2.663 -5.289 -20.943 1.00 84.75 84 ASP A CA 1
ATOM 647 C C . ASP A 1 84 ? -2.652 -6.336 -19.814 1.00 84.75 84 ASP A C 1
ATOM 649 O O . ASP A 1 84 ? -2.302 -6.033 -18.673 1.00 84.75 84 ASP A O 1
ATOM 653 N N . ALA A 1 85 ? -2.989 -7.586 -20.153 1.00 87.62 85 ALA A N 1
ATOM 654 C CA . ALA A 1 85 ? -3.080 -8.701 -19.206 1.00 87.62 85 ALA A CA 1
ATOM 655 C C . ALA A 1 85 ? -1.758 -9.004 -18.471 1.00 87.62 85 ALA A C 1
ATOM 657 O O . ALA A 1 85 ? -1.779 -9.424 -17.312 1.00 87.62 85 ALA A O 1
ATOM 658 N N . ASP A 1 86 ? -0.597 -8.777 -19.101 1.00 89.12 86 ASP A N 1
ATOM 659 C CA . ASP A 1 86 ? 0.692 -8.975 -18.426 1.00 89.12 86 ASP A CA 1
ATOM 660 C C . ASP A 1 86 ? 0.928 -7.907 -17.363 1.00 89.12 86 ASP A C 1
ATOM 662 O O . ASP A 1 86 ? 1.452 -8.196 -16.286 1.00 89.12 86 ASP A O 1
ATOM 666 N N . VAL A 1 87 ? 0.519 -6.672 -17.645 1.00 85.06 87 VAL A N 1
ATOM 667 C CA . VAL A 1 87 ? 0.632 -5.586 -16.676 1.00 85.06 87 VAL A CA 1
ATOM 668 C C . VAL A 1 87 ? -0.387 -5.750 -15.553 1.00 85.06 87 VAL A C 1
ATOM 670 O O . VAL A 1 87 ? -0.029 -5.551 -14.396 1.00 85.06 87 VAL A O 1
ATOM 673 N N . GLU A 1 88 ? -1.619 -6.164 -15.851 1.00 85.25 88 GLU A N 1
ATOM 674 C CA . GLU A 1 88 ? -2.621 -6.494 -14.827 1.00 85.25 88 GLU A CA 1
ATOM 675 C C . GLU A 1 88 ? -2.101 -7.562 -13.860 1.00 85.25 88 GLU A C 1
ATOM 677 O O . GLU A 1 88 ? -2.212 -7.406 -12.643 1.00 85.25 88 GLU A O 1
ATOM 682 N N . ARG A 1 89 ? -1.444 -8.601 -14.384 1.00 89.06 89 ARG A N 1
ATOM 683 C CA . ARG A 1 89 ? -0.797 -9.627 -13.564 1.00 89.06 89 ARG A CA 1
ATOM 684 C C . ARG A 1 89 ? 0.344 -9.060 -12.716 1.00 89.06 89 ARG A C 1
ATOM 686 O O . ARG A 1 89 ? 0.408 -9.358 -11.529 1.00 89.06 89 ARG A O 1
ATOM 693 N N . ILE A 1 90 ? 1.210 -8.215 -13.281 1.00 88.50 90 ILE A N 1
ATOM 694 C CA . ILE A 1 90 ? 2.288 -7.549 -12.525 1.00 88.50 90 ILE A CA 1
ATOM 695 C C . ILE A 1 90 ? 1.720 -6.670 -11.401 1.00 88.50 90 ILE A C 1
ATOM 697 O O . ILE A 1 90 ? 2.277 -6.635 -10.305 1.00 88.50 90 ILE A O 1
ATOM 701 N N . LEU A 1 91 ? 0.613 -5.968 -11.649 1.00 82.88 91 LEU A N 1
ATOM 702 C CA . LEU A 1 91 ? -0.067 -5.160 -10.637 1.00 82.88 91 LEU A CA 1
ATOM 703 C C . LEU A 1 91 ? -0.659 -6.032 -9.527 1.00 82.88 91 LEU A C 1
ATOM 705 O O . LEU A 1 91 ? -0.494 -5.699 -8.356 1.00 82.88 91 LEU A O 1
ATOM 709 N N . ALA A 1 92 ? -1.291 -7.154 -9.877 1.00 85.75 92 ALA A N 1
ATOM 710 C CA . ALA A 1 92 ? -1.815 -8.105 -8.902 1.00 85.75 92 ALA A CA 1
ATOM 711 C C . ALA A 1 92 ? -0.693 -8.713 -8.040 1.00 85.75 92 ALA A C 1
ATOM 713 O O . ALA A 1 92 ? -0.798 -8.733 -6.816 1.00 85.75 92 ALA A O 1
ATOM 714 N N . GLU A 1 93 ? 0.418 -9.130 -8.654 1.00 88.75 93 GLU A N 1
ATOM 715 C CA . GLU A 1 93 ? 1.609 -9.613 -7.942 1.00 88.75 93 GLU A CA 1
ATOM 716 C C . GLU A 1 93 ? 2.181 -8.533 -7.006 1.00 88.75 93 GLU A C 1
ATOM 718 O O . GLU A 1 93 ? 2.562 -8.822 -5.872 1.00 88.75 93 GLU A O 1
ATOM 723 N N . ALA A 1 94 ? 2.240 -7.275 -7.449 1.00 84.69 94 ALA A N 1
ATOM 724 C CA . ALA A 1 94 ? 2.713 -6.170 -6.621 1.00 84.69 94 ALA A CA 1
ATOM 725 C C . ALA A 1 94 ? 1.781 -5.889 -5.431 1.00 84.69 94 ALA A C 1
ATOM 727 O O . ALA A 1 94 ? 2.269 -5.618 -4.332 1.00 84.69 94 ALA A O 1
ATOM 728 N N . ASP A 1 95 ? 0.465 -5.991 -5.627 1.00 84.56 95 ASP A N 1
ATOM 729 C CA . ASP A 1 95 ? -0.533 -5.821 -4.569 1.00 84.56 95 ASP A CA 1
ATOM 730 C C . ASP A 1 95 ? -0.442 -6.925 -3.502 1.00 84.56 95 ASP A C 1
ATOM 732 O O . ASP A 1 95 ? -0.564 -6.627 -2.312 1.00 84.56 95 ASP A O 1
ATOM 736 N N . GLU A 1 96 ? -0.173 -8.176 -3.894 1.00 87.06 96 GLU A N 1
ATOM 737 C CA . GLU A 1 96 ? 0.074 -9.278 -2.950 1.00 87.06 96 GLU A CA 1
ATOM 738 C C . GLU A 1 96 ? 1.280 -8.980 -2.047 1.00 87.06 96 GLU A C 1
ATOM 740 O O . GLU A 1 96 ? 1.176 -9.017 -0.819 1.00 87.06 96 GLU A O 1
ATOM 745 N N . HIS A 1 97 ? 2.412 -8.582 -2.636 1.00 85.56 97 HIS A N 1
ATOM 746 C CA . HIS A 1 97 ? 3.605 -8.219 -1.865 1.00 85.56 97 HIS A CA 1
ATOM 747 C C . HIS A 1 97 ? 3.393 -6.971 -0.998 1.00 85.56 97 HIS A C 1
ATOM 749 O O . HIS A 1 97 ? 3.929 -6.873 0.109 1.00 85.56 97 HIS A O 1
ATOM 755 N N . ALA A 1 98 ? 2.622 -5.997 -1.491 1.00 82.38 98 ALA A N 1
ATOM 756 C CA . ALA A 1 98 ? 2.288 -4.798 -0.736 1.00 82.38 98 ALA A CA 1
ATOM 757 C C . ALA A 1 98 ? 1.459 -5.130 0.511 1.00 82.38 98 ALA A C 1
ATOM 759 O O . ALA A 1 98 ? 1.681 -4.526 1.560 1.00 82.38 98 ALA A O 1
ATOM 760 N N . ALA A 1 99 ? 0.550 -6.104 0.428 1.00 86.50 99 ALA A N 1
ATOM 761 C CA . ALA A 1 99 ? -0.241 -6.525 1.575 1.00 86.50 99 ALA A CA 1
ATOM 762 C C . ALA A 1 99 ? 0.627 -7.130 2.684 1.00 86.50 99 ALA A C 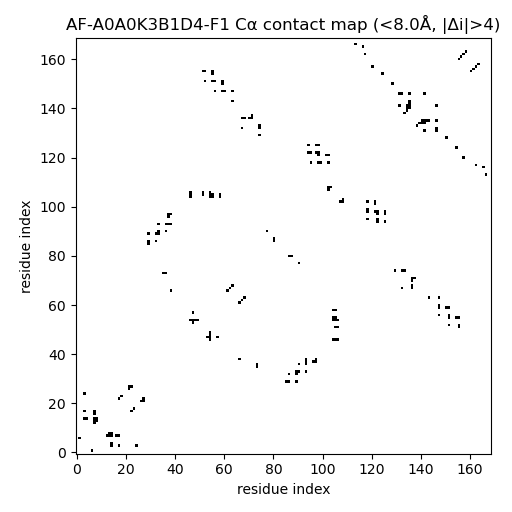1
ATOM 764 O O . ALA A 1 99 ? 0.481 -6.759 3.850 1.00 86.50 99 ALA A O 1
ATOM 765 N N . ASP A 1 100 ? 1.580 -7.991 2.326 1.00 86.75 100 ASP A N 1
ATOM 766 C CA . ASP A 1 100 ? 2.505 -8.572 3.303 1.00 86.75 100 ASP A CA 1
ATOM 767 C C . ASP A 1 100 ? 3.381 -7.498 3.964 1.00 86.75 100 ASP A C 1
ATOM 769 O O . ASP A 1 100 ? 3.563 -7.514 5.181 1.00 86.75 100 ASP A O 1
ATOM 773 N N . ARG A 1 101 ? 3.824 -6.494 3.195 1.00 82.31 101 ARG A N 1
ATOM 774 C CA . ARG A 1 101 ? 4.551 -5.326 3.720 1.00 82.31 101 ARG A CA 1
ATOM 775 C C . ARG A 1 101 ? 3.717 -4.493 4.685 1.00 82.31 101 ARG A C 1
ATOM 777 O O . ARG A 1 101 ? 4.229 -4.068 5.712 1.00 82.31 101 ARG A O 1
ATOM 784 N N . VAL A 1 102 ? 2.445 -4.239 4.380 1.00 84.69 102 VAL A N 1
ATOM 785 C CA . VAL A 1 102 ? 1.560 -3.508 5.302 1.00 84.69 102 VAL A CA 1
ATOM 786 C C . VAL A 1 102 ? 1.432 -4.269 6.619 1.00 84.69 102 VAL A C 1
ATOM 788 O O . VAL A 1 102 ? 1.554 -3.657 7.676 1.00 84.69 102 VAL A O 1
ATOM 791 N N . LEU A 1 103 ? 1.250 -5.592 6.569 1.00 87.56 103 LEU A N 1
ATOM 792 C CA . LEU A 1 103 ? 1.164 -6.431 7.767 1.00 87.56 103 LEU A CA 1
ATOM 793 C C . LEU A 1 103 ? 2.462 -6.444 8.574 1.00 87.56 103 LEU A C 1
ATOM 795 O O . LEU A 1 103 ? 2.404 -6.430 9.802 1.00 87.56 103 LEU A O 1
ATOM 799 N N . GLU A 1 104 ? 3.611 -6.422 7.901 1.00 85.00 104 GLU A N 1
ATOM 800 C CA . GLU A 1 104 ? 4.909 -6.202 8.537 1.00 85.00 104 GLU A CA 1
ATOM 801 C C . GLU A 1 104 ? 4.924 -4.863 9.278 1.00 85.00 104 GLU A C 1
ATOM 803 O O . GLU A 1 104 ? 5.110 -4.855 10.491 1.00 85.00 104 GLU A O 1
ATOM 808 N N . PHE A 1 105 ? 4.607 -3.761 8.592 1.00 78.56 105 PHE A N 1
ATOM 809 C CA . PHE A 1 105 ? 4.619 -2.397 9.132 1.00 78.56 105 PHE A CA 1
ATOM 810 C C . PHE A 1 105 ? 3.700 -2.154 10.331 1.00 78.56 105 PHE A C 1
ATOM 812 O O . PHE A 1 105 ? 4.030 -1.361 11.213 1.00 78.56 105 PHE A O 1
ATOM 819 N N . VAL A 1 106 ? 2.555 -2.830 10.391 1.00 81.44 106 VAL A N 1
ATOM 820 C CA . VAL A 1 106 ? 1.639 -2.709 11.535 1.00 81.44 106 VAL A CA 1
ATOM 821 C C . VAL A 1 106 ? 1.909 -3.740 12.634 1.00 81.44 106 VAL A C 1
ATOM 823 O O . VAL A 1 106 ? 1.214 -3.750 13.646 1.00 81.44 106 VAL A O 1
ATOM 826 N N . GLY A 1 107 ? 2.935 -4.585 12.480 1.00 84.12 107 GLY A N 1
ATOM 827 C CA . GLY A 1 107 ? 3.333 -5.576 13.482 1.00 84.12 107 GLY A CA 1
ATOM 828 C C . GLY A 1 107 ? 2.389 -6.774 13.584 1.00 84.12 107 GLY A C 1
ATOM 829 O O . GLY A 1 107 ? 2.213 -7.321 14.668 1.00 84.12 107 GLY A O 1
ATOM 830 N N . LEU A 1 108 ? 1.773 -7.179 12.472 1.00 85.88 108 LEU A N 1
ATOM 831 C CA . LEU A 1 108 ? 0.822 -8.293 12.394 1.00 85.88 108 LEU A CA 1
ATOM 832 C C . LEU A 1 108 ? 1.406 -9.519 11.670 1.00 85.88 108 LEU A C 1
ATOM 834 O O . LEU A 1 108 ? 0.663 -10.309 11.086 1.00 85.88 108 LEU A O 1
ATOM 838 N N . THR A 1 109 ? 2.728 -9.702 11.667 1.00 84.38 109 THR A N 1
ATOM 839 C CA . THR A 1 109 ? 3.384 -10.879 11.058 1.00 84.38 109 THR A CA 1
ATOM 840 C C . THR A 1 109 ? 3.024 -12.180 11.768 1.00 84.38 109 THR A C 1
ATOM 842 O O . THR A 1 109 ? 2.785 -13.183 11.103 1.00 84.38 109 THR A O 1
ATOM 845 N N . GLU A 1 110 ? 2.881 -12.132 13.093 1.00 85.31 110 GLU A N 1
ATOM 846 C CA . GLU A 1 110 ? 2.614 -13.300 13.950 1.00 85.31 110 GLU A CA 1
ATOM 847 C C . GLU A 1 110 ? 1.140 -13.749 13.940 1.00 85.31 110 GLU A C 1
ATOM 849 O O . GLU A 1 110 ? 0.762 -14.731 14.578 1.00 85.31 110 GLU A O 1
ATOM 854 N N . VAL A 1 111 ? 0.264 -13.035 13.225 1.00 86.00 111 VAL A N 1
ATOM 855 C CA . VAL A 1 111 ? -1.134 -13.448 13.062 1.00 86.00 111 VAL A CA 1
ATOM 856 C C . VAL A 1 111 ? -1.199 -14.544 12.004 1.00 86.00 111 VAL A C 1
ATOM 858 O O . VAL A 1 111 ? -1.208 -14.251 10.808 1.00 86.00 111 VAL A O 1
ATOM 861 N N . HIS A 1 112 ? -1.250 -15.802 12.441 1.00 88.12 112 HIS A N 1
ATOM 862 C CA . HIS A 1 112 ? -1.350 -16.967 11.551 1.00 88.12 112 HIS A CA 1
ATOM 863 C C . HIS A 1 112 ? -2.793 -17.430 11.313 1.00 88.12 112 HIS A C 1
ATOM 865 O O . HIS A 1 112 ? -3.129 -17.912 10.232 1.00 88.12 112 HIS A O 1
ATOM 871 N N . GLU A 1 113 ? -3.667 -17.268 12.304 1.00 90.44 113 GLU A N 1
ATOM 872 C CA . GLU A 1 113 ? -5.079 -17.626 12.183 1.00 90.44 113 GLU A CA 1
ATOM 873 C C . GLU A 1 113 ? -5.815 -16.626 11.276 1.00 90.44 113 GLU A C 1
ATOM 875 O O . GLU A 1 113 ? -5.625 -15.415 11.395 1.00 90.44 113 GLU A O 1
ATOM 880 N N . HIS A 1 114 ? -6.653 -17.124 10.361 1.00 91.69 114 HIS A N 1
ATOM 881 C CA . HIS A 1 114 ? -7.360 -16.315 9.355 1.00 91.69 114 HIS A CA 1
ATOM 882 C C . HIS A 1 114 ? -6.443 -15.387 8.530 1.00 91.69 114 HIS A C 1
ATOM 884 O O . HIS A 1 114 ? -6.846 -14.298 8.103 1.00 91.69 114 HIS A O 1
ATOM 890 N N . ARG A 1 115 ? -5.191 -15.814 8.295 1.00 91.31 115 ARG A N 1
ATOM 891 C CA . ARG A 1 115 ? -4.176 -15.027 7.579 1.00 91.31 115 ARG A CA 1
ATOM 892 C C . ARG A 1 115 ? -4.638 -14.595 6.192 1.00 91.31 115 ARG A C 1
ATOM 894 O O . ARG A 1 115 ? -4.419 -13.450 5.816 1.00 91.31 115 ARG A O 1
ATOM 901 N N . GLU A 1 116 ? -5.286 -15.479 5.442 1.00 91.88 116 GLU A N 1
ATOM 902 C CA . GLU A 1 116 ? -5.728 -15.174 4.077 1.00 91.88 116 GLU A CA 1
ATOM 903 C C . GLU A 1 116 ? -6.869 -14.151 4.043 1.00 91.88 116 GLU A C 1
ATOM 905 O O . GLU A 1 116 ? -6.870 -13.261 3.192 1.00 91.88 116 GLU A O 1
ATOM 910 N N . GLN A 1 117 ? -7.791 -14.195 5.009 1.00 94.19 117 GLN A N 1
ATOM 911 C CA . GLN A 1 117 ? -8.822 -13.169 5.171 1.00 94.19 117 GLN A CA 1
ATOM 912 C C . GLN A 1 117 ? -8.191 -11.819 5.522 1.00 94.19 117 GLN A C 1
ATOM 914 O O . GLN A 1 117 ? -8.539 -10.805 4.919 1.00 94.19 117 GLN A O 1
ATOM 919 N N . LEU A 1 118 ? -7.219 -11.805 6.441 1.00 93.38 118 LEU A N 1
ATOM 920 C CA . LEU A 1 118 ? -6.481 -10.594 6.793 1.00 93.38 118 LEU A CA 1
ATOM 921 C C . LEU A 1 118 ? -5.741 -10.013 5.580 1.00 93.38 118 LEU A C 1
ATOM 923 O O . LEU A 1 118 ? -5.870 -8.822 5.297 1.00 93.38 118 LEU A O 1
ATOM 927 N N . ARG A 1 119 ? -5.020 -10.848 4.818 1.00 92.62 119 ARG A N 1
ATOM 928 C CA . ARG A 1 119 ? -4.339 -10.433 3.580 1.00 92.62 119 ARG A CA 1
ATOM 929 C C . ARG A 1 119 ? -5.334 -9.874 2.565 1.00 92.62 119 ARG A C 1
ATOM 931 O O . ARG A 1 119 ? -5.092 -8.805 2.015 1.00 92.62 119 ARG A O 1
ATOM 938 N N . ALA A 1 120 ? -6.485 -10.519 2.375 1.00 93.12 120 ALA A N 1
ATOM 939 C CA . ALA A 1 120 ? -7.532 -10.031 1.478 1.00 93.12 120 ALA A CA 1
ATOM 940 C C . ALA A 1 120 ? -8.086 -8.658 1.897 1.00 93.12 120 ALA A C 1
ATOM 942 O O . ALA A 1 120 ? -8.228 -7.771 1.053 1.00 93.12 120 ALA A O 1
ATOM 943 N N . MET A 1 121 ? -8.343 -8.450 3.192 1.00 95.19 121 MET A N 1
ATOM 944 C CA . MET A 1 121 ? -8.779 -7.155 3.727 1.00 95.19 121 MET A CA 1
ATOM 945 C C . MET A 1 121 ? -7.716 -6.074 3.506 1.00 95.19 121 MET A C 1
ATOM 947 O O . MET A 1 121 ? -8.039 -4.966 3.074 1.00 95.19 121 MET A O 1
ATOM 951 N N . VAL A 1 122 ? -6.441 -6.399 3.731 1.00 93.69 122 VAL A N 1
ATOM 952 C CA . VAL A 1 122 ? -5.329 -5.474 3.487 1.00 93.69 122 VAL A CA 1
ATOM 953 C C . VAL A 1 122 ? -5.155 -5.163 1.998 1.00 93.69 122 VAL A C 1
ATOM 955 O O . VAL A 1 122 ? -4.892 -4.012 1.658 1.00 93.69 1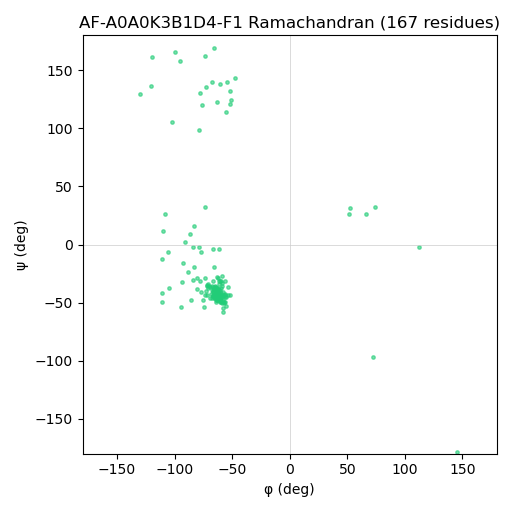22 VAL A O 1
ATOM 958 N N . ARG A 1 123 ? -5.363 -6.124 1.088 1.00 91.69 123 ARG A N 1
ATOM 959 C CA . ARG A 1 123 ? -5.372 -5.858 -0.364 1.00 91.69 123 ARG A CA 1
ATOM 960 C C . ARG A 1 123 ? -6.497 -4.902 -0.763 1.00 91.69 123 ARG A C 1
ATOM 962 O O . ARG A 1 123 ? -6.263 -3.969 -1.530 1.00 91.69 123 ARG A O 1
ATOM 969 N N . ALA A 1 124 ? -7.697 -5.075 -0.206 1.00 93.88 124 ALA A N 1
ATOM 970 C CA . ALA A 1 124 ? -8.801 -4.138 -0.421 1.00 93.88 124 ALA A CA 1
ATOM 971 C C . ALA A 1 124 ? -8.462 -2.731 0.110 1.00 93.88 124 ALA A C 1
ATOM 973 O O . ALA A 1 124 ? -8.685 -1.730 -0.572 1.00 93.88 124 ALA A O 1
ATOM 974 N N . TYR A 1 125 ? -7.835 -2.651 1.286 1.00 94.19 125 TYR A N 1
ATOM 975 C CA . TYR A 1 125 ? -7.299 -1.401 1.823 1.00 94.19 125 TYR A CA 1
ATOM 976 C C . TYR A 1 125 ? -6.228 -0.784 0.904 1.00 94.19 125 TYR A C 1
ATOM 978 O O . TYR A 1 125 ? -6.282 0.412 0.626 1.00 94.19 125 TYR A O 1
ATOM 986 N N . ALA A 1 126 ? -5.307 -1.573 0.345 1.00 87.31 126 ALA A N 1
ATOM 987 C CA . ALA A 1 126 ? -4.294 -1.091 -0.597 1.00 87.31 126 ALA A CA 1
ATOM 988 C C . ALA A 1 126 ? -4.913 -0.506 -1.883 1.00 87.31 126 ALA A C 1
ATOM 990 O O . ALA A 1 126 ? -4.417 0.488 -2.424 1.00 87.31 126 ALA A O 1
ATOM 991 N N . ALA A 1 127 ? -6.034 -1.057 -2.357 1.00 87.31 127 ALA A N 1
ATOM 992 C CA . ALA A 1 127 ? -6.799 -0.462 -3.452 1.00 87.31 127 ALA A CA 1
ATOM 993 C C . ALA A 1 127 ? -7.343 0.932 -3.091 1.00 87.31 127 ALA A C 1
ATOM 995 O O . ALA A 1 127 ? -7.243 1.861 -3.897 1.00 87.31 127 ALA A O 1
ATOM 996 N N . MET A 1 128 ? -7.840 1.115 -1.865 1.00 92.38 128 MET A N 1
ATOM 997 C CA . MET A 1 128 ? -8.262 2.426 -1.365 1.00 92.38 128 MET A CA 1
ATOM 998 C C . MET A 1 128 ? -7.080 3.393 -1.207 1.00 92.38 128 MET A C 1
ATOM 1000 O O . MET A 1 128 ? -7.203 4.554 -1.588 1.00 92.38 128 MET A O 1
ATOM 1004 N N . VAL A 1 129 ? -5.922 2.929 -0.726 1.00 89.56 129 VAL A N 1
ATOM 1005 C CA . VAL A 1 129 ? -4.685 3.731 -0.660 1.00 89.56 129 VAL A CA 1
ATOM 1006 C C . VAL A 1 129 ? -4.332 4.294 -2.039 1.00 89.56 129 VAL A C 1
ATOM 1008 O O . VAL A 1 129 ? -4.051 5.486 -2.169 1.00 89.56 129 VAL A O 1
ATOM 1011 N N . LYS A 1 130 ? -4.408 3.463 -3.088 1.00 84.69 130 LYS A N 1
ATOM 1012 C CA . LYS A 1 130 ? -4.200 3.892 -4.480 1.00 84.69 130 LYS A CA 1
ATOM 1013 C C . LYS A 1 130 ? -5.207 4.959 -4.906 1.00 84.69 130 LYS A C 1
ATOM 1015 O O . LYS A 1 130 ? -4.807 5.955 -5.502 1.00 84.69 130 LYS A O 1
ATOM 1020 N N . ALA A 1 131 ? -6.491 4.767 -4.603 1.00 89.00 131 ALA A N 1
ATOM 1021 C CA . ALA A 1 131 ? -7.539 5.728 -4.940 1.00 89.00 131 ALA A CA 1
ATOM 1022 C C . ALA A 1 131 ? -7.344 7.073 -4.215 1.00 89.00 131 ALA A C 1
ATOM 1024 O O . ALA A 1 131 ? -7.301 8.114 -4.865 1.00 89.00 131 ALA A O 1
ATOM 1025 N N . ALA A 1 132 ? -7.118 7.054 -2.900 1.00 91.25 132 ALA A N 1
ATOM 1026 C CA . ALA A 1 132 ? -6.872 8.256 -2.104 1.00 91.25 132 ALA A CA 1
ATOM 1027 C C . ALA A 1 132 ? -5.598 8.995 -2.553 1.00 91.25 132 ALA A C 1
ATOM 1029 O O . ALA A 1 132 ? -5.584 10.221 -2.650 1.00 91.25 132 ALA A O 1
ATOM 1030 N N . GLY A 1 133 ? -4.544 8.255 -2.914 1.00 87.94 133 GLY A N 1
ATOM 1031 C CA . GLY A 1 133 ? -3.327 8.822 -3.493 1.00 87.94 133 GLY A CA 1
ATOM 1032 C C . GLY A 1 133 ? -3.570 9.584 -4.798 1.00 87.94 133 GLY A C 1
ATOM 1033 O O . GLY A 1 133 ? -2.970 10.639 -5.003 1.00 87.94 133 GLY A O 1
ATOM 1034 N N . ARG A 1 134 ? -4.478 9.107 -5.665 1.00 85.50 134 ARG A N 1
ATOM 1035 C CA . ARG A 1 134 ? -4.880 9.847 -6.877 1.00 85.50 134 ARG A CA 1
ATOM 1036 C C . ARG A 1 134 ? -5.601 11.144 -6.532 1.00 85.50 134 ARG A C 1
ATOM 1038 O O . ARG A 1 134 ? -5.264 12.176 -7.104 1.00 85.50 134 ARG A O 1
ATOM 1045 N N . GLU A 1 135 ? -6.537 11.113 -5.587 1.00 89.00 135 GLU A N 1
ATOM 1046 C CA . GLU A 1 135 ? -7.259 12.321 -5.158 1.00 89.00 135 GLU A CA 1
ATOM 1047 C C . GLU A 1 135 ? -6.322 13.382 -4.570 1.00 89.00 135 GLU A C 1
ATOM 1049 O O . GLU A 1 135 ? -6.543 14.577 -4.765 1.00 89.00 135 GLU A O 1
ATOM 1054 N N . TRP A 1 136 ? -5.234 12.954 -3.924 1.00 89.19 136 TRP A N 1
ATOM 1055 C CA . TRP A 1 136 ? -4.191 13.853 -3.438 1.00 89.19 136 TRP A CA 1
ATOM 1056 C C . TRP A 1 136 ? -3.285 14.399 -4.549 1.00 89.19 136 TRP A C 1
ATOM 1058 O O . TRP A 1 136 ? -3.110 15.608 -4.672 1.00 89.19 136 TRP A O 1
ATOM 1068 N N . VAL A 1 137 ? -2.685 13.523 -5.361 1.00 83.06 137 VAL A N 1
ATOM 1069 C CA . VAL A 1 137 ? -1.607 13.903 -6.296 1.00 83.06 137 VAL A CA 1
ATOM 1070 C C . VAL A 1 137 ? -2.137 14.452 -7.624 1.00 83.06 137 VAL A C 1
ATOM 1072 O O . VAL A 1 137 ? -1.466 15.259 -8.271 1.00 83.06 137 VAL A O 1
ATOM 1075 N N . MET A 1 138 ? -3.305 13.986 -8.068 1.00 79.56 138 MET A N 1
ATOM 1076 C CA . MET A 1 138 ? -3.890 14.330 -9.369 1.00 79.56 138 MET A CA 1
ATOM 1077 C C . MET A 1 138 ? -5.130 15.201 -9.234 1.00 79.56 138 MET A C 1
ATOM 1079 O O . MET A 1 138 ? -5.225 16.214 -9.921 1.00 79.56 138 MET A O 1
ATOM 1083 N N . GLY A 1 139 ? -6.071 14.791 -8.380 1.00 74.75 139 GLY A N 1
ATOM 1084 C CA . GLY A 1 139 ? -7.346 15.487 -8.209 1.00 74.75 139 GLY A CA 1
ATOM 1085 C C . GLY A 1 139 ? -7.210 16.799 -7.442 1.00 74.75 139 GLY A C 1
ATOM 1086 O O . GLY A 1 139 ? -7.982 17.723 -7.669 1.00 74.75 139 GLY A O 1
ATOM 1087 N N . ASN A 1 140 ? -6.219 16.895 -6.545 1.00 78.62 140 ASN A N 1
ATOM 1088 C CA . ASN A 1 140 ? -6.087 17.983 -5.571 1.00 78.62 140 ASN A CA 1
ATOM 1089 C C . ASN A 1 140 ? -7.387 18.215 -4.765 1.00 78.62 140 ASN A C 1
ATOM 1091 O O . ASN A 1 140 ? -7.650 19.320 -4.293 1.00 78.62 140 ASN A O 1
ATOM 1095 N N . HIS A 1 141 ? -8.210 17.170 -4.631 1.00 90.75 141 HIS A N 1
ATOM 1096 C CA . HIS A 1 141 ? -9.472 17.189 -3.890 1.00 90.75 141 HIS A CA 1
ATOM 1097 C C . HIS A 1 141 ? -9.265 16.853 -2.411 1.00 90.75 141 HIS A C 1
ATOM 1099 O O . HIS A 1 141 ? -10.071 17.244 -1.572 1.00 90.75 141 HIS A O 1
ATOM 1105 N N . LEU A 1 142 ? -8.179 16.138 -2.097 1.00 93.69 142 LEU A N 1
ATOM 1106 C CA . LEU A 1 142 ? -7.754 15.842 -0.735 1.00 93.69 142 LEU A CA 1
ATOM 1107 C C . LEU A 1 142 ? -6.353 16.398 -0.490 1.00 93.69 142 LEU A C 1
ATOM 1109 O O . LEU A 1 142 ? -5.449 16.239 -1.310 1.00 93.69 142 LEU A O 1
ATOM 1113 N N . SER A 1 143 ? -6.156 17.015 0.671 1.00 92.75 143 SER A N 1
ATOM 1114 C CA . SER A 1 143 ? -4.827 17.362 1.160 1.00 92.75 143 SER A CA 1
ATOM 1115 C C . SER A 1 143 ? -4.078 16.115 1.639 1.00 92.75 143 SER A C 1
ATOM 1117 O O . SER A 1 143 ? -4.675 15.080 1.949 1.00 92.75 143 SER A O 1
ATOM 1119 N N . ARG A 1 144 ? -2.752 16.230 1.768 1.00 92.62 144 ARG A N 1
ATOM 1120 C CA . ARG A 1 144 ? -1.903 15.180 2.356 1.00 92.62 144 ARG A CA 1
ATOM 1121 C C . ARG A 1 144 ? -2.422 14.740 3.724 1.00 92.62 144 ARG A C 1
ATOM 1123 O O . ARG A 1 144 ? -2.474 13.546 3.992 1.00 92.62 144 ARG A O 1
ATOM 1130 N N . ASP A 1 145 ? -2.817 15.696 4.561 1.00 95.25 145 ASP A N 1
ATOM 1131 C CA . ASP A 1 145 ? -3.279 15.428 5.925 1.00 95.25 145 ASP A CA 1
ATOM 1132 C C . ASP A 1 145 ? -4.661 14.770 5.940 1.00 95.25 145 ASP A C 1
ATOM 1134 O O . ASP A 1 145 ? -4.908 13.880 6.747 1.00 95.25 145 ASP A O 1
ATOM 1138 N N . GLN A 1 146 ? -5.543 15.125 5.000 1.00 96.62 146 GLN A N 1
ATOM 1139 C CA . GLN A 1 146 ? -6.832 14.446 4.838 1.00 96.62 146 GLN A CA 1
ATOM 1140 C C . GLN A 1 146 ? -6.656 12.998 4.367 1.00 96.62 146 GLN A C 1
ATOM 1142 O O . GLN A 1 146 ? -7.336 12.105 4.869 1.00 96.62 146 GLN A O 1
ATOM 1147 N N . VAL A 1 147 ? -5.731 12.745 3.434 1.00 95.56 147 VAL A N 1
ATOM 1148 C CA . VAL A 1 147 ? -5.403 11.379 3.000 1.00 95.56 147 VAL A CA 1
ATOM 1149 C C . VAL A 1 147 ? -4.750 10.585 4.123 1.00 95.56 147 VAL A C 1
ATOM 1151 O O . VAL A 1 147 ? -5.119 9.435 4.341 1.00 95.56 147 VAL A O 1
ATOM 1154 N N . HIS A 1 148 ? -3.820 11.184 4.865 1.00 95.94 148 HIS A N 1
ATOM 1155 C CA . HIS A 1 148 ? -3.209 10.547 6.030 1.00 95.94 148 HIS A CA 1
ATOM 1156 C C . HIS A 1 148 ? -4.266 10.133 7.058 1.00 95.94 148 HIS A C 1
ATOM 1158 O O . HIS A 1 148 ? -4.315 8.957 7.415 1.00 95.94 148 HIS A O 1
ATOM 1164 N N . LEU A 1 149 ? -5.158 11.054 7.438 1.00 97.56 149 LEU A N 1
ATOM 1165 C CA . LEU A 1 149 ? -6.250 10.800 8.377 1.00 97.56 149 LEU A CA 1
ATOM 1166 C C . LEU A 1 149 ? -7.171 9.671 7.896 1.00 97.56 149 LEU A C 1
ATOM 1168 O O . LEU A 1 149 ? -7.476 8.754 8.654 1.00 97.56 149 LEU A O 1
ATOM 1172 N N . LEU A 1 150 ? -7.598 9.719 6.629 1.00 97.75 150 LEU A N 1
ATOM 1173 C CA . LEU A 1 150 ? -8.460 8.697 6.032 1.00 97.75 150 LEU A CA 1
ATOM 1174 C C . LEU A 1 150 ? -7.820 7.307 6.122 1.00 97.75 150 LEU A C 1
ATOM 1176 O O . LEU A 1 150 ? -8.462 6.343 6.544 1.00 97.75 150 LEU A O 1
ATOM 1180 N N . LEU A 1 151 ? -6.561 7.198 5.706 1.00 96.12 151 LEU A N 1
ATOM 1181 C CA . LEU A 1 151 ? -5.865 5.923 5.609 1.00 96.12 151 LEU A CA 1
ATOM 1182 C C . LEU A 1 151 ? -5.522 5.356 6.991 1.00 96.12 151 LEU A C 1
ATOM 1184 O O . LEU A 1 151 ? -5.776 4.176 7.235 1.00 96.12 151 LEU A O 1
ATOM 1188 N N . SER A 1 152 ? -5.033 6.185 7.917 1.00 96.00 152 SER A N 1
ATOM 1189 C CA . SER A 1 152 ? -4.703 5.752 9.279 1.00 96.00 152 SER A CA 1
ATOM 1190 C C . SER A 1 152 ? -5.943 5.283 10.045 1.00 96.00 152 SER A C 1
ATOM 1192 O O . SER A 1 152 ? -5.948 4.175 10.584 1.00 96.00 152 SER A O 1
ATOM 1194 N N . HIS A 1 153 ? -7.038 6.051 10.016 1.00 97.69 153 HIS A N 1
ATOM 1195 C CA . HIS A 1 153 ? -8.286 5.672 10.686 1.00 97.69 153 HIS A CA 1
ATOM 1196 C C . HIS A 1 153 ? -8.905 4.407 10.090 1.00 97.69 153 HIS A C 1
ATOM 1198 O O . HIS A 1 153 ? -9.395 3.545 10.826 1.00 97.69 153 HIS A O 1
ATOM 1204 N N . THR A 1 154 ? -8.880 4.273 8.762 1.00 97.88 154 THR A N 1
ATOM 1205 C CA . THR A 1 154 ? -9.458 3.097 8.106 1.00 97.88 154 THR A CA 1
ATOM 1206 C C . THR A 1 154 ? -8.650 1.844 8.411 1.00 97.88 154 THR A C 1
ATOM 1208 O O . THR A 1 154 ? -9.239 0.812 8.723 1.00 97.88 154 THR A O 1
ATOM 1211 N N . LEU A 1 155 ? -7.315 1.919 8.376 1.00 95.56 155 LEU A N 1
ATOM 1212 C CA . LEU A 1 155 ? -6.466 0.775 8.708 1.00 95.56 155 LEU A CA 1
ATOM 1213 C C . LEU A 1 155 ? -6.631 0.361 10.172 1.00 95.56 155 LEU A C 1
ATOM 1215 O O . LEU A 1 155 ? -6.743 -0.829 10.462 1.00 95.56 155 LEU A O 1
ATOM 1219 N N . LEU A 1 156 ? -6.716 1.333 11.083 1.00 95.88 156 LEU A N 1
ATOM 1220 C CA . LEU A 1 156 ? -6.968 1.064 12.495 1.00 95.88 156 LEU A CA 1
ATOM 1221 C C . LEU A 1 156 ? -8.310 0.356 12.690 1.00 95.88 156 LEU A C 1
ATOM 1223 O O . LEU A 1 156 ? -8.359 -0.684 13.336 1.00 95.88 156 LEU A O 1
ATOM 1227 N N . THR A 1 157 ? -9.381 0.869 12.083 1.00 97.50 157 THR A N 1
ATOM 1228 C CA . THR A 1 157 ? -10.724 0.263 12.152 1.00 97.50 157 THR A CA 1
ATOM 1229 C C . THR A 1 157 ? -10.739 -1.142 11.541 1.00 97.50 157 THR A C 1
ATOM 1231 O O . THR A 1 157 ? -11.365 -2.066 12.067 1.00 97.50 157 THR A O 1
ATOM 1234 N N . LEU A 1 158 ? -10.018 -1.341 10.435 1.00 96.31 158 LEU A N 1
ATOM 1235 C CA . LEU A 1 158 ? -9.888 -2.637 9.777 1.00 96.31 158 LEU A CA 1
ATOM 1236 C C . LEU A 1 158 ? -9.249 -3.666 10.715 1.00 96.31 158 LEU A C 1
ATOM 1238 O O . LEU A 1 158 ? -9.793 -4.756 10.880 1.00 96.31 158 LEU A O 1
ATOM 1242 N N . VAL A 1 159 ? -8.126 -3.317 11.347 1.00 93.62 159 VAL A N 1
ATOM 1243 C CA . VAL A 1 159 ? -7.364 -4.227 12.215 1.00 93.62 159 VAL A CA 1
ATOM 1244 C C . VAL A 1 159 ? -8.039 -4.424 13.572 1.00 93.62 159 VAL A C 1
ATOM 1246 O O . VAL A 1 159 ? -8.174 -5.558 14.026 1.00 93.62 159 VAL A O 1
ATOM 1249 N N . ARG A 1 160 ? -8.446 -3.334 14.227 1.00 94.19 160 ARG A N 1
ATOM 1250 C CA . ARG A 1 160 ? -8.959 -3.341 15.602 1.00 94.19 160 ARG A CA 1
ATOM 1251 C C . ARG A 1 160 ? -10.394 -3.843 15.683 1.00 94.19 160 ARG A C 1
ATOM 1253 O O . ARG A 1 160 ? -10.714 -4.601 16.590 1.00 94.19 160 ARG A O 1
ATOM 1260 N N . ASP A 1 161 ? -11.240 -3.437 14.738 1.00 95.94 161 ASP A N 1
ATOM 1261 C CA . ASP A 1 161 ? -12.688 -3.614 14.862 1.00 95.94 161 ASP A CA 1
ATOM 1262 C C . ASP A 1 161 ? -13.230 -4.642 13.858 1.00 95.94 161 ASP A C 1
ATOM 1264 O O . ASP A 1 161 ? -14.063 -5.478 14.210 1.00 95.94 161 ASP A O 1
ATOM 1268 N N . THR A 1 162 ? -12.753 -4.619 12.608 1.00 96.62 162 THR A N 1
ATOM 1269 C CA . THR A 1 162 ? -13.329 -5.435 11.521 1.00 96.62 162 THR A CA 1
ATOM 1270 C C . THR A 1 162 ? -12.751 -6.848 11.480 1.00 96.62 162 THR A C 1
ATOM 1272 O O . THR A 1 162 ? -13.500 -7.821 11.409 1.00 96.62 162 THR A O 1
ATOM 1275 N N . PHE A 1 163 ? -11.425 -6.991 11.542 1.00 94.62 163 PHE A N 1
ATOM 1276 C CA . PHE A 1 163 ? -10.765 -8.295 11.452 1.00 94.62 163 PHE A CA 1
ATOM 1277 C C . PHE A 1 163 ? -11.204 -9.268 12.562 1.00 94.62 163 PHE A C 1
ATOM 1279 O O . PHE A 1 163 ? -11.532 -10.410 12.232 1.00 94.62 163 PHE A O 1
ATOM 1286 N N . PRO A 1 164 ? -11.333 -8.859 13.842 1.00 94.38 164 PRO A N 1
ATOM 1287 C CA . PRO A 1 164 ? -11.857 -9.744 14.884 1.00 94.38 164 PRO A CA 1
ATOM 1288 C C . PRO A 1 164 ? -13.273 -10.257 14.602 1.00 94.38 164 PRO A C 1
ATOM 1290 O O . PRO A 1 164 ? -13.573 -11.4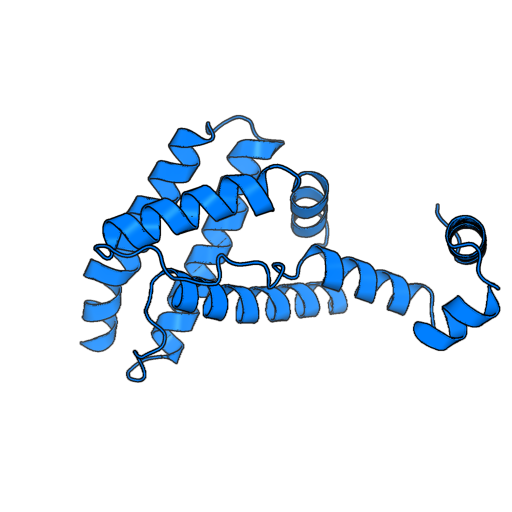11 14.892 1.00 94.38 164 PRO A O 1
ATOM 1293 N N . GLN A 1 165 ? -14.135 -9.440 13.990 1.00 95.38 165 GLN A N 1
ATOM 1294 C CA . GLN A 1 165 ? -15.489 -9.861 13.620 1.00 95.38 165 GLN A CA 1
ATOM 1295 C C . GLN A 1 165 ? -15.496 -10.851 12.454 1.00 95.38 165 GLN A C 1
ATOM 1297 O O . GLN A 1 165 ? -16.342 -11.738 12.421 1.00 95.38 165 GLN A O 1
ATOM 1302 N N . VAL A 1 166 ? -14.560 -10.722 11.508 1.00 92.81 166 VAL A N 1
ATOM 1303 C CA . VAL A 1 166 ? -14.387 -11.693 10.416 1.00 92.81 166 VAL A CA 1
ATOM 1304 C C . VAL A 1 166 ? -13.889 -13.033 10.952 1.00 92.81 166 VAL A C 1
ATOM 1306 O O . VAL A 1 166 ? -14.367 -14.064 10.501 1.00 92.81 166 VAL A O 1
ATOM 1309 N N . ARG A 1 167 ? -12.985 -13.032 11.940 1.00 89.06 167 ARG A N 1
ATOM 1310 C CA . ARG A 1 167 ? -12.524 -14.262 12.613 1.00 89.06 167 ARG A CA 1
ATOM 1311 C C . ARG A 1 167 ? -13.638 -14.993 13.364 1.00 89.06 167 ARG A C 1
ATOM 1313 O O . ARG A 1 167 ? -13.560 -16.197 13.554 1.00 89.06 167 ARG A O 1
ATOM 1320 N N . ALA A 1 168 ? -14.649 -14.261 13.825 1.00 87.62 168 ALA A N 1
ATOM 1321 C CA . ALA A 1 168 ? -15.762 -14.810 14.594 1.00 87.62 168 ALA A CA 1
ATOM 1322 C C . ALA A 1 168 ? -16.889 -15.412 13.730 1.00 87.62 168 ALA A C 1
ATOM 1324 O O . ALA A 1 168 ? -17.879 -15.888 14.289 1.00 87.62 168 ALA A O 1
ATOM 1325 N N . ARG A 1 169 ? -16.779 -15.347 12.397 1.00 84.25 169 ARG A N 1
ATOM 1326 C CA . ARG A 1 169 ? -17.756 -15.881 11.438 1.00 84.25 169 ARG A CA 1
ATOM 1327 C C . ARG A 1 169 ? -17.220 -17.126 10.750 1.00 84.25 169 ARG A C 1
ATOM 1329 O O . ARG A 1 169 ? -18.053 -18.023 10.506 1.00 84.25 169 ARG A O 1
#

Secondary structure (DSSP, 8-state):
---HHHHHHHTTS-HHHHHHHH-SHHHHHHHHHHHHHSPPS-S-SSPPSS-HHHHHHHHHHHHHHHTGGGTHHHHHHHHH-TT-HHHHHHHHHHHHHHHHHHHHHTT-TT--TTHHHHHHHHHHHHHHHHHHHHIIIII--S-HHHHHHHHHHHHHHIIIIIHHHHHT-